Protein AF-A0A6J4MKT8-F1 (afdb_monomer_lite)

Foldseek 3Di:
DDPPPLLVLLLVLLVLLLLCLVLVVLLSNLLSNLLSVLSPVVVDVPDDPPDDHPVVSSVVSLVSSCVVQPDVSSVVNNPNSNPDDPVVSVVSSPPCVSPPSDPPCVPPDPPDPDPDDDDDDDDDDDDDDDDDDDDDDDD

Sequence (139 aa):
METRDLANLAYFLDSLAVVEATEGSYDRVPVLQGAAQGIREAIGTVGYGYYRPDEQLAGQAAEQARDHLGEDRFDDALDAGRALEQADAVALALDPAAGAARPDTRTRTPAQPTPAHCPHMSGCARPVPGSLLSPATRW

Radius of gyration: 28.59 Å; chains: 1; bounding box: 65×72×62 Å

pLDDT: mean 76.94, std 21.91, range [37.97, 98.69]

Structure (mmCIF, N/CA/C/O backbone):
data_AF-A0A6J4MKT8-F1
#
_entry.id   AF-A0A6J4MKT8-F1
#
loop_
_atom_site.group_PDB
_atom_site.id
_atom_site.type_symbol
_atom_site.label_atom_id
_atom_site.label_alt_id
_atom_site.label_comp_id
_atom_site.label_asym_id
_atom_site.label_entity_id
_atom_site.label_seq_id
_atom_site.pdbx_PDB_ins_code
_atom_site.Cartn_x
_atom_site.Cartn_y
_atom_site.Cartn_z
_atom_site.occupancy
_atom_site.B_iso_or_equiv
_atom_site.auth_seq_id
_atom_site.auth_comp_id
_atom_site.auth_asym_id
_atom_site.auth_atom_id
_atom_site.pdbx_PDB_model_num
ATOM 1 N N . MET A 1 1 ? 2.831 4.494 -28.751 1.00 40.75 1 MET A N 1
ATOM 2 C CA . MET A 1 1 ? 3.686 4.477 -27.548 1.00 40.75 1 MET A CA 1
ATOM 3 C C . MET A 1 1 ? 2.820 4.965 -26.413 1.00 40.75 1 MET A C 1
ATOM 5 O O . MET A 1 1 ? 2.342 6.086 -26.487 1.00 40.75 1 MET A O 1
ATOM 9 N N . GLU A 1 2 ? 2.519 4.094 -25.460 1.00 52.41 2 GLU A N 1
ATOM 10 C CA . GLU A 1 2 ? 1.767 4.449 -24.260 1.00 52.41 2 GLU A CA 1
ATOM 11 C C . GLU A 1 2 ? 2.773 4.897 -23.199 1.00 52.41 2 GLU A C 1
ATOM 13 O O . GLU A 1 2 ? 3.700 4.154 -22.868 1.00 52.41 2 GLU A O 1
ATOM 18 N N . THR A 1 3 ? 2.646 6.134 -22.724 1.00 55.03 3 THR A N 1
ATOM 19 C CA . THR A 1 3 ? 3.491 6.671 -21.656 1.00 55.03 3 THR A CA 1
ATOM 20 C C . THR A 1 3 ? 3.004 6.060 -20.349 1.00 55.03 3 THR A C 1
ATOM 22 O O . THR A 1 3 ? 2.066 6.556 -19.735 1.00 55.03 3 THR A O 1
ATOM 25 N N . ARG A 1 4 ? 3.587 4.923 -19.964 1.00 69.25 4 ARG A N 1
ATOM 26 C CA . ARG A 1 4 ? 3.346 4.250 -18.682 1.00 69.25 4 ARG A CA 1
ATOM 27 C C . ARG A 1 4 ? 3.909 5.115 -17.557 1.00 69.25 4 ARG A C 1
ATOM 29 O O . ARG A 1 4 ? 5.025 4.882 -17.102 1.00 69.25 4 ARG A O 1
ATOM 36 N N . ASP A 1 5 ? 3.176 6.153 -17.173 1.00 84.50 5 ASP A N 1
ATOM 37 C CA . ASP A 1 5 ? 3.581 7.093 -16.130 1.00 84.50 5 ASP A CA 1
ATOM 38 C C . ASP A 1 5 ? 3.482 6.437 -14.746 1.00 84.50 5 ASP A C 1
ATOM 40 O O . ASP A 1 5 ? 2.532 6.614 -13.984 1.00 84.50 5 ASP A O 1
ATOM 44 N N . LEU A 1 6 ? 4.476 5.598 -14.466 1.00 88.19 6 LEU A N 1
ATOM 45 C CA . LEU A 1 6 ? 4.602 4.818 -13.244 1.00 88.19 6 LEU A CA 1
ATOM 46 C C . LEU A 1 6 ? 4.734 5.711 -12.003 1.00 88.19 6 LEU A C 1
ATOM 48 O O . LEU A 1 6 ? 4.249 5.344 -10.936 1.00 88.19 6 LEU A O 1
ATOM 52 N N . ALA A 1 7 ? 5.326 6.900 -12.142 1.00 86.50 7 ALA A N 1
ATOM 53 C CA . ALA A 1 7 ? 5.426 7.856 -11.045 1.00 86.50 7 ALA A CA 1
ATOM 54 C C . ALA A 1 7 ? 4.041 8.382 -10.641 1.00 86.50 7 ALA A C 1
ATOM 56 O O . ALA A 1 7 ? 3.696 8.360 -9.459 1.00 86.50 7 ALA A O 1
ATOM 57 N N . ASN A 1 8 ? 3.215 8.778 -11.617 1.00 87.62 8 ASN A N 1
ATOM 58 C CA . ASN A 1 8 ? 1.839 9.188 -11.338 1.00 87.62 8 ASN A CA 1
ATOM 59 C C . ASN A 1 8 ? 0.980 8.029 -10.818 1.00 87.62 8 ASN A C 1
ATOM 61 O O . ASN A 1 8 ? 0.175 8.236 -9.913 1.00 87.62 8 ASN A O 1
ATOM 65 N N . LEU A 1 9 ? 1.174 6.806 -11.322 1.00 90.69 9 LEU A N 1
ATOM 66 C CA . LEU A 1 9 ? 0.477 5.635 -10.787 1.00 90.69 9 LEU A CA 1
ATOM 67 C C . LEU A 1 9 ? 0.790 5.423 -9.297 1.00 90.69 9 LEU A C 1
ATOM 69 O O . LEU A 1 9 ? -0.137 5.299 -8.503 1.00 90.69 9 LEU A O 1
ATOM 73 N N . ALA A 1 10 ? 2.065 5.447 -8.900 1.00 91.00 10 ALA A N 1
ATOM 74 C CA . ALA A 1 10 ? 2.450 5.309 -7.495 1.00 91.00 10 ALA A CA 1
ATOM 75 C C . ALA A 1 10 ? 1.851 6.422 -6.614 1.00 91.00 10 ALA A C 1
ATOM 77 O O . ALA A 1 10 ? 1.369 6.150 -5.517 1.00 91.00 10 ALA A O 1
ATOM 78 N N . TYR A 1 11 ? 1.823 7.664 -7.110 1.00 90.56 11 TYR A N 1
ATOM 79 C CA . TYR A 1 11 ? 1.181 8.780 -6.412 1.00 90.56 11 TYR A CA 1
ATOM 80 C C . TYR A 1 11 ? -0.329 8.565 -6.207 1.00 90.56 11 TYR A C 1
ATOM 82 O O . TYR A 1 11 ? -0.852 8.824 -5.118 1.00 90.56 11 TYR A O 1
ATOM 90 N N . PHE A 1 12 ? -1.040 8.075 -7.227 1.00 92.25 12 PHE A N 1
ATOM 91 C CA . PHE A 1 12 ? -2.472 7.791 -7.111 1.00 92.25 12 PHE A CA 1
ATOM 92 C C . PHE A 1 12 ? -2.767 6.634 -6.160 1.00 92.25 12 PHE A C 1
ATOM 94 O O . PHE A 1 12 ? -3.760 6.703 -5.443 1.00 92.25 12 PHE A O 1
ATOM 101 N N . LEU A 1 13 ? -1.911 5.613 -6.112 1.00 94.75 13 LEU A N 1
ATOM 102 C CA . LEU A 1 13 ? -2.065 4.494 -5.182 1.00 94.75 13 LEU A CA 1
ATOM 103 C C . LEU A 1 13 ? -1.924 4.942 -3.720 1.00 94.75 13 LEU A C 1
ATOM 105 O O . LEU A 1 13 ? -2.781 4.606 -2.907 1.00 94.75 13 LEU A O 1
ATOM 109 N N . ASP A 1 14 ? -0.927 5.772 -3.394 1.00 94.12 14 ASP A N 1
ATOM 110 C CA . ASP A 1 14 ? -0.804 6.343 -2.041 1.00 94.12 14 ASP A CA 1
ATOM 111 C C . ASP A 1 14 ? -1.985 7.261 -1.700 1.00 94.12 14 ASP A C 1
ATOM 113 O O . ASP A 1 14 ? -2.517 7.220 -0.591 1.00 94.12 14 ASP A O 1
ATOM 117 N N . SER A 1 15 ? -2.432 8.075 -2.660 1.00 94.56 15 SER A N 1
ATOM 118 C CA . SER A 1 15 ? -3.589 8.954 -2.460 1.00 94.56 15 SER A CA 1
ATOM 119 C C . SER A 1 15 ? -4.874 8.154 -2.233 1.00 94.56 15 SER A C 1
ATOM 121 O O . SER A 1 15 ? -5.692 8.529 -1.395 1.00 94.56 15 SER A O 1
ATOM 123 N N . LEU A 1 16 ? -5.047 7.035 -2.943 1.00 95.62 16 LEU A N 1
ATOM 124 C CA . LEU A 1 16 ? -6.169 6.125 -2.743 1.00 95.62 16 LEU A CA 1
ATOM 125 C C . LEU A 1 16 ? -6.092 5.450 -1.372 1.00 95.62 16 LEU A C 1
ATOM 127 O O . LEU A 1 16 ? -7.107 5.382 -0.695 1.00 95.62 16 LEU A O 1
ATOM 131 N N . ALA A 1 17 ? -4.908 5.041 -0.908 1.00 96.00 17 ALA A N 1
ATOM 132 C CA . ALA A 1 17 ? -4.743 4.468 0.429 1.00 96.00 17 ALA A CA 1
ATOM 133 C C . ALA A 1 17 ? -5.222 5.424 1.539 1.00 96.00 17 ALA A C 1
ATOM 135 O O . ALA A 1 17 ? -5.857 4.994 2.500 1.00 96.00 17 ALA A O 1
ATOM 136 N N . VAL A 1 18 ? -4.986 6.733 1.380 1.00 96.06 18 VAL A N 1
ATOM 137 C CA . VAL A 1 18 ? -5.529 7.755 2.291 1.00 96.06 18 VAL A CA 1
ATOM 138 C C . VAL A 1 18 ? -7.058 7.787 2.240 1.00 96.06 18 VAL A C 1
ATOM 140 O O . VAL A 1 18 ? -7.698 7.814 3.288 1.00 96.06 18 VAL A O 1
ATOM 143 N N . VAL A 1 19 ? -7.659 7.754 1.046 1.00 95.38 19 VAL A N 1
ATOM 144 C CA . VAL A 1 19 ? -9.125 7.715 0.896 1.00 95.38 19 VAL A CA 1
ATOM 145 C C . VAL A 1 19 ? -9.709 6.469 1.566 1.00 95.38 19 VAL A C 1
ATOM 147 O O . VAL A 1 19 ? -10.630 6.588 2.369 1.00 95.38 19 VAL A O 1
ATOM 150 N N . GLU A 1 20 ? -9.128 5.299 1.332 1.00 94.81 20 GLU A N 1
ATOM 151 C CA . GLU A 1 20 ? -9.578 4.024 1.905 1.00 94.81 20 GLU A CA 1
ATOM 152 C C . GLU A 1 20 ? -9.521 4.033 3.435 1.00 94.81 20 GLU A C 1
ATOM 154 O O . GLU A 1 20 ? -10.466 3.603 4.094 1.00 94.81 20 GLU A O 1
ATOM 159 N N . ALA A 1 21 ? -8.462 4.600 4.020 1.00 95.88 21 ALA A N 1
ATOM 160 C CA . ALA A 1 21 ? -8.369 4.775 5.466 1.00 95.88 21 ALA A CA 1
ATOM 161 C C . ALA A 1 21 ? -9.481 5.692 6.009 1.00 95.88 21 ALA A C 1
ATOM 163 O O . ALA A 1 21 ? -10.066 5.404 7.055 1.00 95.88 21 ALA A O 1
ATOM 164 N N . THR A 1 22 ? -9.836 6.762 5.281 1.00 94.62 22 THR A N 1
ATOM 165 C CA . THR A 1 22 ? -10.955 7.642 5.668 1.00 94.62 22 THR A CA 1
ATOM 166 C C . THR A 1 22 ? -12.330 6.991 5.512 1.00 94.62 22 THR A C 1
ATOM 168 O O . THR A 1 22 ? -13.260 7.364 6.228 1.00 94.62 22 THR A O 1
ATOM 171 N N . GLU A 1 23 ? -12.461 6.013 4.615 1.00 93.75 23 GLU A N 1
ATOM 172 C CA . GLU A 1 23 ? -13.687 5.235 4.407 1.00 93.75 23 GLU A CA 1
ATOM 173 C C . GLU A 1 23 ? -13.759 3.974 5.293 1.00 93.75 23 GLU A C 1
ATOM 175 O O . GLU A 1 23 ? -14.801 3.324 5.364 1.00 93.75 23 GLU A O 1
ATOM 180 N N . GLY A 1 24 ? -12.691 3.665 6.037 1.00 94.31 24 GLY A N 1
ATOM 181 C CA . GLY A 1 24 ? -12.612 2.520 6.948 1.00 94.31 24 GLY A CA 1
ATOM 182 C C . GLY A 1 24 ? -12.217 1.199 6.280 1.00 94.31 24 GLY A C 1
ATOM 183 O O . GLY A 1 24 ? -12.284 0.148 6.916 1.00 94.31 24 GLY A O 1
ATOM 184 N N . SER A 1 25 ? -11.783 1.233 5.021 1.00 95.12 25 SER A N 1
ATOM 185 C CA . SER A 1 25 ? -11.302 0.082 4.249 1.00 95.12 25 SER A CA 1
ATOM 186 C C . SER A 1 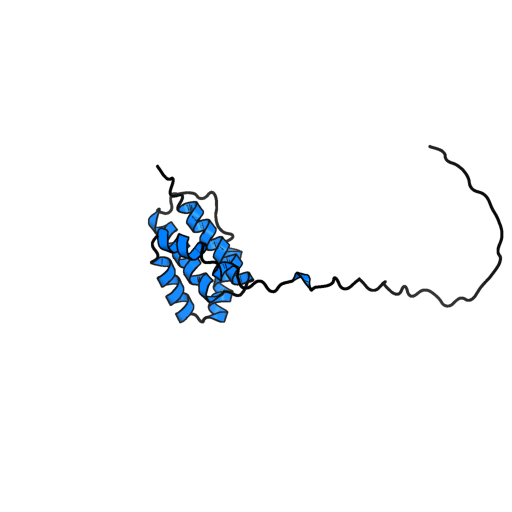25 ? -9.841 -0.254 4.586 1.00 95.12 25 SER A C 1
ATOM 188 O O . SER A 1 25 ? -8.963 -0.270 3.720 1.00 95.12 25 SER A O 1
ATOM 190 N N . TYR A 1 26 ? -9.553 -0.507 5.864 1.00 96.56 26 TYR A N 1
ATOM 191 C CA . TYR A 1 26 ? -8.181 -0.638 6.367 1.00 96.56 26 TYR A CA 1
ATOM 192 C C . TYR A 1 26 ? -7.384 -1.789 5.739 1.00 96.56 26 TYR A C 1
ATOM 194 O O . TYR A 1 26 ? -6.184 -1.631 5.534 1.00 96.56 26 TYR A O 1
ATOM 202 N N . ASP A 1 27 ? -8.034 -2.894 5.349 1.00 96.12 27 ASP A N 1
ATOM 203 C CA . ASP A 1 27 ? -7.395 -4.039 4.673 1.00 96.12 27 ASP A CA 1
ATOM 204 C C . ASP A 1 27 ? -6.688 -3.646 3.363 1.00 96.12 27 ASP A C 1
ATOM 206 O O . ASP A 1 27 ? -5.716 -4.275 2.946 1.00 96.12 27 ASP A O 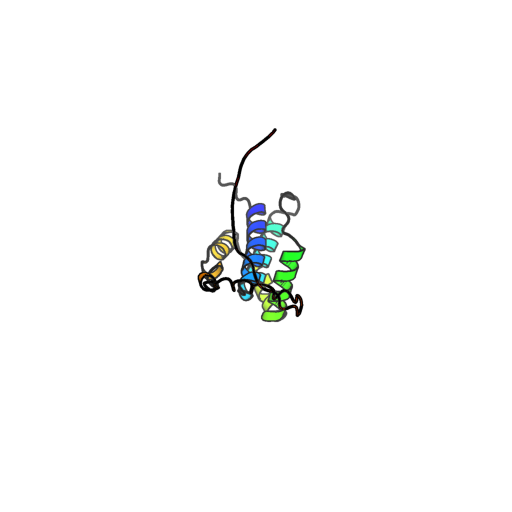1
ATOM 210 N N . ARG A 1 28 ? -7.175 -2.595 2.693 1.00 96.38 28 ARG A N 1
ATOM 211 C CA . ARG A 1 28 ? -6.662 -2.161 1.389 1.00 96.38 28 ARG A CA 1
ATOM 212 C C . ARG A 1 28 ? -5.452 -1.247 1.484 1.00 96.38 28 ARG A C 1
ATOM 214 O O . ARG A 1 28 ? -4.657 -1.191 0.546 1.00 96.38 28 ARG A O 1
ATOM 221 N N . VAL A 1 29 ? -5.323 -0.529 2.596 1.00 98.06 29 VAL A N 1
ATOM 222 C CA . VAL A 1 29 ? -4.279 0.475 2.820 1.00 98.06 29 VAL A CA 1
ATOM 223 C C . VAL A 1 29 ? -2.870 -0.104 2.619 1.00 98.06 29 VAL A C 1
ATOM 225 O O . VAL A 1 29 ? -2.161 0.420 1.755 1.00 98.06 29 VAL A O 1
ATOM 228 N N . PRO A 1 30 ? -2.455 -1.188 3.312 1.00 98.50 30 PRO A N 1
ATOM 229 C CA . PRO A 1 30 ? -1.113 -1.742 3.133 1.00 98.50 30 PRO A CA 1
ATOM 230 C C . PRO A 1 30 ? -0.878 -2.262 1.711 1.00 98.50 30 PRO A C 1
ATOM 232 O O . PRO A 1 30 ? 0.184 -2.023 1.147 1.00 98.50 30 PRO A O 1
ATOM 235 N N . VAL A 1 31 ? -1.875 -2.880 1.067 1.00 98.56 31 VAL A N 1
ATOM 236 C CA . VAL A 1 31 ? -1.720 -3.391 -0.308 1.00 98.56 31 VAL A CA 1
ATOM 237 C C . VAL A 1 31 ? -1.444 -2.251 -1.298 1.00 98.56 31 VAL A C 1
ATOM 239 O O . VAL A 1 31 ? -0.554 -2.350 -2.144 1.00 98.56 31 VAL A O 1
ATOM 242 N N . LEU A 1 32 ? -2.171 -1.136 -1.181 1.00 98.06 32 LEU A N 1
ATOM 243 C CA . LEU A 1 32 ? -1.993 0.039 -2.039 1.00 98.06 32 LEU A CA 1
ATOM 244 C C . LEU A 1 32 ? -0.636 0.720 -1.815 1.00 98.06 32 LEU A C 1
ATOM 246 O O . LEU A 1 32 ? 0.053 1.050 -2.783 1.00 98.06 32 LEU A O 1
ATOM 250 N N . GLN A 1 33 ? -0.235 0.894 -0.554 1.00 97.25 33 GLN A N 1
ATOM 251 C CA . GLN A 1 33 ? 1.058 1.490 -0.200 1.00 97.25 33 GLN A CA 1
ATOM 252 C C . GLN A 1 33 ? 2.230 0.607 -0.638 1.00 97.25 33 GLN A C 1
ATOM 254 O O . GLN A 1 33 ? 3.228 1.110 -1.161 1.00 97.25 33 GLN A O 1
ATOM 259 N N . GLY A 1 34 ? 2.085 -0.712 -0.501 1.00 97.69 34 GLY A N 1
ATOM 260 C CA . GLY A 1 34 ? 3.046 -1.695 -0.984 1.00 97.69 34 GLY A CA 1
ATOM 261 C C . GLY A 1 34 ? 3.217 -1.597 -2.496 1.00 97.69 34 GLY A C 1
ATOM 262 O O . GLY A 1 34 ? 4.337 -1.453 -2.983 1.00 97.69 34 GLY A O 1
ATOM 263 N N . ALA A 1 35 ? 2.114 -1.568 -3.247 1.00 97.50 35 ALA A N 1
ATOM 264 C CA . ALA A 1 35 ? 2.153 -1.431 -4.703 1.00 97.50 35 ALA A CA 1
ATOM 265 C C . ALA A 1 35 ? 2.830 -0.123 -5.145 1.00 97.50 35 ALA A C 1
ATOM 267 O O . ALA A 1 35 ? 3.678 -0.119 -6.041 1.00 97.50 35 ALA A O 1
ATOM 268 N N . ALA A 1 36 ? 2.517 0.990 -4.476 1.00 94.06 36 ALA A N 1
ATOM 269 C CA . ALA A 1 36 ? 3.169 2.273 -4.719 1.00 94.06 36 ALA A CA 1
ATOM 270 C C . ALA A 1 36 ? 4.684 2.205 -4.448 1.00 94.06 36 ALA A C 1
ATOM 272 O O . ALA A 1 36 ? 5.485 2.729 -5.231 1.00 94.06 36 ALA A O 1
ATOM 273 N N . GLN A 1 37 ? 5.091 1.530 -3.369 1.00 94.00 37 GLN A N 1
ATOM 274 C CA . GLN A 1 37 ? 6.494 1.285 -3.043 1.00 94.00 37 GLN A CA 1
ATOM 275 C C . GLN A 1 37 ? 7.193 0.436 -4.114 1.00 94.00 37 GLN A C 1
ATOM 277 O O . GLN A 1 37 ? 8.245 0.851 -4.601 1.00 94.00 37 GLN A O 1
ATOM 282 N N . GLY A 1 38 ? 6.616 -0.697 -4.522 1.00 94.00 38 GLY A N 1
ATOM 283 C CA . GLY A 1 38 ? 7.196 -1.578 -5.543 1.00 94.00 38 GLY A CA 1
ATOM 284 C C . GLY A 1 38 ? 7.420 -0.857 -6.875 1.00 94.00 38 GLY A C 1
ATOM 285 O O . GLY A 1 38 ? 8.491 -0.951 -7.477 1.00 94.00 38 GLY A O 1
ATOM 286 N N . ILE A 1 39 ? 6.461 -0.023 -7.292 1.00 91.75 39 ILE A N 1
ATOM 287 C CA . ILE A 1 39 ? 6.599 0.801 -8.499 1.00 91.75 39 ILE A CA 1
ATOM 288 C C . ILE A 1 39 ? 7.742 1.817 -8.361 1.00 91.75 39 ILE A C 1
ATOM 290 O O . ILE A 1 39 ? 8.546 1.958 -9.285 1.00 91.75 39 ILE A O 1
ATOM 294 N N . ARG A 1 40 ? 7.846 2.517 -7.221 1.00 88.69 40 ARG A N 1
ATOM 295 C CA . ARG A 1 40 ? 8.941 3.473 -6.959 1.00 88.69 40 ARG A CA 1
ATOM 296 C C . ARG A 1 40 ? 10.315 2.808 -6.979 1.00 88.69 40 ARG A C 1
ATOM 298 O O . ARG A 1 40 ? 11.274 3.394 -7.481 1.00 88.69 40 ARG A O 1
ATOM 305 N N . GLU A 1 41 ? 10.412 1.597 -6.444 1.00 89.50 41 GLU A N 1
ATOM 306 C CA . GLU A 1 41 ? 11.638 0.800 -6.473 1.00 89.50 41 GLU A CA 1
ATOM 307 C C . GLU A 1 41 ? 12.010 0.407 -7.910 1.00 89.50 41 GLU A C 1
ATOM 309 O O . GLU A 1 41 ? 13.171 0.545 -8.298 1.00 89.50 41 GLU A O 1
ATOM 314 N N . ALA A 1 42 ? 11.027 0.012 -8.725 1.00 88.31 42 ALA A N 1
ATOM 315 C CA . ALA A 1 42 ? 11.235 -0.404 -10.112 1.00 88.31 42 ALA A CA 1
ATOM 316 C C . ALA A 1 42 ? 11.681 0.736 -11.046 1.00 88.31 42 ALA A C 1
ATOM 318 O O . ALA A 1 42 ? 12.498 0.513 -11.941 1.00 88.31 42 ALA A O 1
ATOM 319 N N . ILE A 1 43 ? 11.175 1.961 -10.859 1.00 83.75 43 ILE A N 1
ATOM 320 C CA . ILE A 1 43 ? 11.555 3.111 -11.705 1.00 83.75 43 ILE A CA 1
ATOM 321 C C . ILE A 1 43 ? 12.942 3.678 -11.376 1.00 83.75 43 ILE A C 1
ATOM 323 O O . ILE A 1 43 ? 13.503 4.419 -12.185 1.00 83.75 43 ILE A O 1
ATOM 327 N N . GLY A 1 44 ? 13.501 3.332 -10.210 1.00 72.00 44 GLY A N 1
ATOM 328 C CA . GLY A 1 44 ? 14.690 3.976 -9.664 1.00 72.00 44 GLY A CA 1
ATOM 329 C C . GLY A 1 44 ? 14.393 5.421 -9.246 1.00 72.00 44 GLY A C 1
ATOM 330 O O . GLY A 1 44 ? 13.722 6.181 -9.939 1.00 72.00 44 GLY A O 1
ATOM 331 N N . THR A 1 45 ? 14.920 5.836 -8.100 1.00 56.03 45 THR A N 1
ATOM 332 C CA . THR A 1 45 ? 14.652 7.104 -7.386 1.00 56.03 45 THR A CA 1
ATOM 333 C C . THR A 1 45 ? 14.951 8.417 -8.141 1.00 56.03 45 THR A C 1
ATOM 335 O O . THR A 1 45 ? 14.947 9.486 -7.536 1.00 56.03 45 THR A O 1
ATOM 338 N N . VAL A 1 46 ? 15.200 8.387 -9.454 1.00 54.59 46 VAL A N 1
ATOM 339 C CA . VAL A 1 46 ? 15.558 9.558 -10.276 1.00 54.59 46 VAL A CA 1
ATOM 340 C C . VAL A 1 46 ? 14.347 10.175 -11.001 1.00 54.59 46 VAL A C 1
ATOM 342 O O . VAL A 1 46 ? 14.425 11.295 -11.502 1.00 54.59 46 VAL A O 1
ATOM 345 N N . GLY A 1 47 ? 13.197 9.502 -11.042 1.00 53.38 47 GLY A N 1
ATOM 346 C CA . GLY A 1 47 ? 12.025 9.982 -11.775 1.00 53.38 47 GLY A CA 1
ATOM 347 C C . GLY A 1 47 ? 11.003 10.706 -10.902 1.00 53.38 47 GLY A C 1
ATOM 348 O O . GLY A 1 47 ? 10.315 10.070 -10.118 1.00 53.38 47 GLY A O 1
ATOM 349 N N . TYR A 1 48 ? 10.813 12.007 -11.143 1.00 56.22 48 TYR A N 1
ATOM 350 C CA . TYR A 1 48 ? 9.588 12.747 -10.800 1.00 56.22 48 TYR A CA 1
ATOM 351 C C . TYR A 1 48 ? 9.360 13.112 -9.316 1.00 56.22 48 TYR A C 1
ATOM 353 O O . TYR A 1 48 ? 8.339 12.802 -8.714 1.00 56.22 48 TYR A O 1
ATOM 361 N N . GLY A 1 49 ? 10.236 13.949 -8.751 1.00 57.12 49 GLY A N 1
ATOM 362 C CA . GLY A 1 49 ? 9.974 14.661 -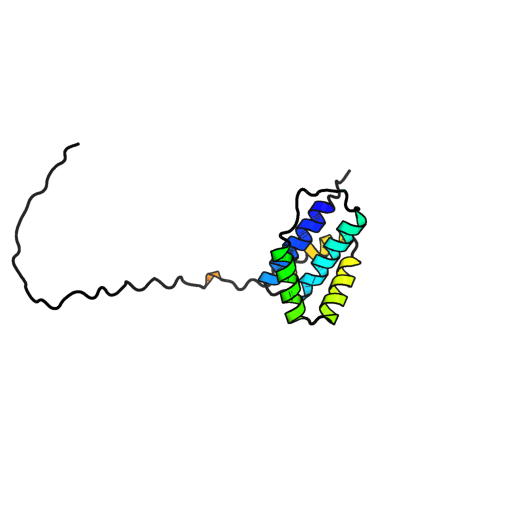7.483 1.00 57.12 49 GLY A CA 1
ATOM 363 C C . GLY A 1 49 ? 8.860 15.726 -7.544 1.00 57.12 49 GLY A C 1
ATOM 364 O O . GLY A 1 49 ? 8.784 16.571 -6.657 1.00 57.12 49 GLY A O 1
ATOM 365 N N . TYR A 1 50 ? 8.040 15.736 -8.601 1.00 63.34 50 TYR A N 1
ATOM 366 C CA . TYR A 1 50 ? 7.008 16.750 -8.834 1.00 63.34 50 TYR A CA 1
ATOM 367 C C . TYR A 1 50 ? 5.735 16.498 -8.008 1.00 63.34 50 TYR A C 1
ATOM 369 O O . TYR A 1 50 ? 5.103 17.455 -7.572 1.00 63.34 50 TYR A O 1
ATOM 377 N N . TYR A 1 51 ? 5.412 15.233 -7.714 1.00 63.41 51 TYR A N 1
ATOM 378 C CA . TYR A 1 51 ? 4.291 14.853 -6.850 1.00 63.41 51 TYR A CA 1
ATOM 379 C C . TYR A 1 51 ? 4.773 13.907 -5.750 1.00 63.41 51 TYR A C 1
ATOM 381 O O . TYR A 1 51 ? 4.921 12.707 -5.965 1.00 63.41 51 TYR A O 1
ATOM 389 N N . ARG A 1 52 ? 5.031 14.454 -4.558 1.00 66.88 52 ARG A N 1
ATOM 390 C CA . ARG A 1 52 ? 5.161 13.639 -3.344 1.00 66.88 52 ARG A CA 1
ATOM 391 C C . ARG A 1 52 ? 3.775 13.513 -2.710 1.00 66.88 52 ARG A C 1
ATOM 393 O O . ARG A 1 52 ? 3.092 14.536 -2.605 1.00 66.88 52 ARG A O 1
ATOM 400 N N . PRO A 1 53 ? 3.348 12.307 -2.304 1.00 69.94 53 PRO A N 1
ATOM 401 C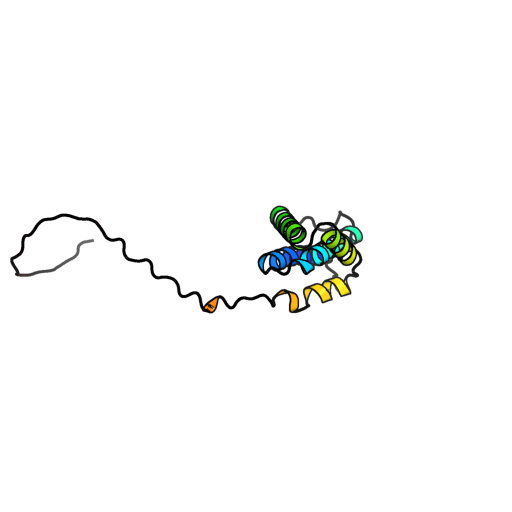 CA . PRO A 1 53 ? 2.201 12.168 -1.418 1.00 69.94 53 PRO A CA 1
ATOM 402 C C . PRO A 1 53 ? 2.409 13.034 -0.173 1.00 69.94 53 PRO A C 1
ATOM 404 O O . PRO A 1 53 ? 3.548 13.282 0.231 1.00 69.94 53 PRO A O 1
ATOM 407 N N . ASP A 1 54 ? 1.317 13.484 0.439 1.00 84.81 54 ASP A N 1
ATOM 408 C CA . ASP A 1 54 ? 1.395 14.045 1.783 1.00 84.81 54 ASP A CA 1
ATOM 409 C C . ASP A 1 54 ? 1.837 12.921 2.732 1.00 84.81 54 ASP A C 1
ATOM 411 O O . ASP A 1 54 ? 1.057 12.034 3.081 1.00 84.81 54 ASP A O 1
ATOM 415 N N . GLU A 1 55 ? 3.123 12.923 3.087 1.00 85.88 55 GLU A N 1
ATOM 416 C CA . GLU A 1 55 ? 3.750 11.865 3.887 1.00 85.88 55 GLU A CA 1
ATOM 417 C C . GLU A 1 55 ? 3.104 11.737 5.266 1.00 85.88 55 GLU A C 1
ATOM 419 O O . GLU A 1 55 ? 3.068 10.644 5.827 1.00 85.88 55 GLU A O 1
ATOM 424 N N . GLN A 1 56 ? 2.546 12.832 5.790 1.00 92.06 56 GLN A N 1
ATOM 425 C CA . GLN A 1 56 ? 1.840 12.811 7.059 1.00 92.06 56 GLN A CA 1
ATOM 426 C C . GLN A 1 56 ? 0.505 12.076 6.919 1.00 92.06 56 GLN A C 1
ATOM 428 O O . GLN A 1 56 ? 0.203 11.213 7.739 1.00 92.06 56 GLN A O 1
ATOM 433 N N . LEU A 1 57 ? -0.278 12.371 5.875 1.00 94.12 57 LEU A N 1
ATOM 434 C CA . LEU A 1 57 ? -1.543 11.669 5.627 1.00 94.12 57 LEU A CA 1
ATOM 435 C C . LEU A 1 57 ? -1.319 10.189 5.299 1.00 94.12 57 LEU A C 1
ATOM 437 O O . LEU A 1 57 ? -2.045 9.333 5.801 1.00 94.12 57 LEU A O 1
ATOM 441 N N . ALA A 1 58 ? -0.294 9.875 4.504 1.00 92.44 58 ALA A N 1
ATOM 442 C CA . ALA A 1 58 ? 0.065 8.494 4.191 1.00 92.44 58 ALA A CA 1
ATOM 443 C C . ALA A 1 58 ? 0.517 7.721 5.445 1.00 92.44 58 ALA A C 1
ATOM 445 O O . ALA A 1 58 ? 0.112 6.573 5.639 1.00 92.44 58 ALA A O 1
ATOM 446 N N . GLY A 1 59 ? 1.307 8.355 6.319 1.00 96.38 59 GLY A N 1
ATOM 447 C CA . GLY A 1 59 ? 1.709 7.782 7.604 1.00 96.38 59 GLY A CA 1
ATOM 448 C C . GLY A 1 59 ? 0.516 7.521 8.524 1.00 96.38 59 GLY A C 1
ATOM 449 O O . GLY A 1 59 ? 0.380 6.420 9.047 1.00 96.38 59 GLY A O 1
ATOM 450 N N . GLN A 1 60 ? -0.402 8.483 8.641 1.00 97.94 60 GLN A N 1
ATOM 451 C CA . GLN A 1 60 ? -1.621 8.335 9.443 1.00 97.94 60 GLN A CA 1
ATOM 452 C C . GLN A 1 60 ? -2.528 7.210 8.934 1.00 97.94 60 GLN A C 1
ATOM 454 O O . GLN A 1 60 ? -3.065 6.449 9.736 1.00 97.94 60 GLN A O 1
ATOM 459 N N . ALA A 1 61 ? -2.688 7.075 7.615 1.00 97.75 61 ALA A N 1
ATOM 460 C CA . ALA A 1 61 ? -3.435 5.966 7.026 1.00 97.75 61 ALA A CA 1
ATOM 461 C C . ALA A 1 61 ? -2.804 4.611 7.393 1.00 97.75 61 ALA A C 1
ATOM 463 O O . ALA A 1 61 ? -3.513 3.682 7.781 1.00 97.75 61 ALA A O 1
ATOM 464 N N . ALA A 1 62 ? -1.472 4.516 7.331 1.00 98.12 62 ALA A N 1
ATOM 465 C CA . ALA A 1 62 ? -0.742 3.307 7.699 1.00 98.12 62 ALA A CA 1
ATOM 466 C C . ALA A 1 62 ? -0.871 2.979 9.197 1.00 98.12 62 ALA A C 1
ATOM 468 O O . ALA A 1 62 ? -1.049 1.820 9.556 1.00 98.12 62 ALA A O 1
ATOM 469 N N . GLU A 1 63 ? -0.802 3.981 10.076 1.00 98.50 63 GLU A N 1
ATOM 470 C CA . GLU A 1 63 ? -1.018 3.814 11.521 1.00 98.50 63 GLU A CA 1
ATOM 471 C C . GLU A 1 63 ? -2.434 3.307 11.821 1.00 98.50 63 GLU A C 1
ATOM 473 O O . GLU A 1 63 ? -2.593 2.308 12.516 1.00 98.50 63 GLU A O 1
ATOM 478 N N . GLN A 1 64 ? -3.462 3.915 11.223 1.00 98.38 64 GLN A N 1
ATOM 479 C CA . GLN A 1 64 ? -4.851 3.469 11.388 1.00 98.38 64 GLN A CA 1
ATOM 480 C C . GLN A 1 64 ? -5.060 2.029 10.907 1.00 98.38 64 GLN A C 1
ATOM 482 O O . GLN A 1 64 ? -5.768 1.251 11.547 1.00 98.38 64 GLN A O 1
ATOM 487 N N . ALA A 1 65 ? -4.438 1.665 9.784 1.00 98.44 65 ALA A N 1
ATOM 488 C CA . ALA A 1 65 ? -4.504 0.306 9.274 1.00 98.44 65 ALA A CA 1
ATOM 489 C C . ALA A 1 65 ? -3.785 -0.688 10.197 1.00 98.44 65 ALA A C 1
ATOM 491 O O . ALA A 1 65 ? -4.345 -1.744 10.481 1.00 98.44 65 ALA A O 1
ATOM 492 N N . ARG A 1 66 ? -2.605 -0.348 10.734 1.00 98.50 66 ARG A N 1
ATOM 493 C CA . ARG A 1 66 ? -1.920 -1.176 11.744 1.00 98.50 66 ARG A CA 1
ATOM 494 C C . ARG A 1 66 ? -2.764 -1.368 12.999 1.00 98.50 66 ARG A C 1
ATOM 496 O O . ARG A 1 66 ? -2.895 -2.497 13.463 1.00 98.50 66 ARG A O 1
ATOM 503 N N . ASP A 1 67 ? -3.388 -0.307 13.502 1.00 98.44 67 ASP A N 1
ATOM 504 C CA . ASP A 1 67 ? -4.263 -0.377 14.676 1.00 98.44 67 ASP A CA 1
ATOM 505 C C . ASP A 1 67 ? -5.465 -1.312 14.451 1.00 98.44 67 ASP A C 1
ATOM 507 O O . ASP A 1 67 ? -5.911 -1.993 15.377 1.00 98.44 67 ASP A O 1
ATOM 511 N N . HIS A 1 68 ? -5.993 -1.366 13.223 1.00 98.12 68 HIS A N 1
ATOM 512 C CA . HIS A 1 68 ? -7.137 -2.211 12.878 1.00 98.12 68 HIS A CA 1
ATOM 513 C C . HIS A 1 68 ? -6.756 -3.670 12.583 1.00 98.12 68 HIS A C 1
ATOM 515 O O . HIS A 1 68 ? -7.453 -4.597 13.002 1.00 98.12 68 HIS A O 1
ATOM 521 N N . LEU A 1 69 ? -5.669 -3.881 11.840 1.00 97.75 69 LEU A N 1
ATOM 522 C CA . LEU A 1 69 ? -5.268 -5.189 11.317 1.00 97.75 69 LEU A CA 1
ATOM 523 C C . LEU A 1 69 ? -4.337 -5.951 12.265 1.00 97.75 69 LEU A C 1
ATOM 525 O O . LEU A 1 69 ? -4.343 -7.186 12.270 1.00 97.75 69 LEU A O 1
ATOM 529 N N . GLY A 1 70 ? -3.558 -5.220 13.063 1.00 98.38 70 GLY A N 1
ATOM 530 C CA . GLY A 1 70 ? -2.357 -5.713 13.726 1.00 98.38 70 GLY A CA 1
ATOM 531 C C . GLY A 1 70 ? -1.137 -5.706 12.798 1.00 98.38 70 GLY A C 1
ATOM 532 O O . GLY A 1 70 ? -1.273 -5.737 11.575 1.00 98.38 70 GLY A O 1
ATOM 533 N N . GLU A 1 71 ? 0.057 -5.690 13.399 1.00 98.06 71 GLU A N 1
ATOM 534 C CA . GLU A 1 71 ? 1.335 -5.545 12.682 1.00 98.06 71 GLU A CA 1
ATOM 535 C C . GLU A 1 71 ? 1.555 -6.654 11.643 1.00 98.06 71 GLU A C 1
ATOM 537 O O . GLU A 1 71 ? 1.723 -6.352 10.469 1.00 98.06 71 GLU A O 1
ATOM 542 N N . ASP A 1 72 ? 1.446 -7.930 12.035 1.00 98.25 72 ASP A N 1
ATOM 543 C CA . ASP A 1 72 ? 1.736 -9.063 11.139 1.00 98.25 72 ASP A CA 1
ATOM 544 C C . ASP A 1 72 ? 0.872 -9.041 9.867 1.00 98.25 72 ASP A C 1
ATOM 546 O O . ASP A 1 72 ? 1.360 -9.245 8.759 1.00 98.25 72 ASP A O 1
ATOM 550 N N . ARG A 1 73 ? -0.430 -8.754 10.010 1.00 98.12 73 ARG A N 1
ATOM 551 C CA . ARG A 1 73 ? -1.345 -8.684 8.860 1.00 98.12 73 ARG A CA 1
ATOM 552 C C . ARG A 1 73 ? -1.084 -7.465 7.993 1.00 98.12 73 ARG A C 1
ATOM 554 O O . ARG A 1 73 ? -1.277 -7.538 6.781 1.00 98.12 73 ARG A O 1
ATOM 561 N N . PHE A 1 74 ? -0.710 -6.349 8.612 1.00 98.62 74 PHE A N 1
ATOM 562 C CA . PHE A 1 74 ? -0.325 -5.154 7.883 1.00 98.62 74 PHE A CA 1
ATOM 563 C C . PHE A 1 74 ? 0.918 -5.433 7.032 1.00 98.62 74 PHE A C 1
ATOM 565 O O . PHE A 1 74 ? 0.895 -5.156 5.835 1.00 98.62 74 PHE A O 1
ATOM 572 N N . ASP A 1 75 ? 1.953 -6.028 7.625 1.00 98.69 75 ASP A N 1
ATOM 573 C CA . ASP A 1 75 ? 3.211 -6.346 6.949 1.00 98.69 75 ASP A CA 1
ATOM 574 C C . ASP A 1 75 ? 3.008 -7.364 5.816 1.00 98.69 75 ASP A C 1
ATOM 576 O O . ASP A 1 75 ? 3.443 -7.116 4.691 1.00 98.69 75 ASP A O 1
ATOM 580 N N . ASP A 1 76 ? 2.254 -8.446 6.053 1.00 98.62 76 ASP A N 1
ATOM 581 C CA . ASP A 1 76 ? 1.918 -9.435 5.017 1.00 98.62 76 ASP A CA 1
ATOM 582 C C . ASP A 1 76 ? 1.201 -8.788 3.817 1.00 98.62 76 ASP A C 1
ATOM 584 O O . ASP A 1 76 ? 1.496 -9.075 2.652 1.00 98.62 76 ASP A O 1
ATOM 588 N N . ALA A 1 77 ? 0.240 -7.901 4.089 1.00 98.44 77 ALA A N 1
ATOM 589 C CA . ALA A 1 77 ? -0.516 -7.210 3.051 1.00 98.44 77 ALA A CA 1
ATOM 590 C C . ALA A 1 77 ? 0.332 -6.161 2.314 1.00 98.44 77 ALA A C 1
ATOM 592 O O . ALA A 1 77 ? 0.163 -5.968 1.105 1.00 98.44 77 ALA A O 1
ATOM 593 N N . LEU A 1 78 ? 1.259 -5.506 3.017 1.00 98.69 78 LEU A N 1
ATOM 594 C CA . LEU A 1 78 ? 2.202 -4.553 2.441 1.00 98.69 78 LEU A CA 1
ATOM 595 C C . LEU A 1 78 ? 3.146 -5.265 1.468 1.00 98.69 78 LEU A C 1
ATOM 597 O O . LEU A 1 78 ? 3.316 -4.817 0.332 1.00 98.69 78 LEU A O 1
ATOM 601 N N . ASP A 1 79 ? 3.698 -6.405 1.878 1.00 98.62 79 ASP A N 1
ATOM 602 C CA . ASP A 1 79 ? 4.559 -7.233 1.037 1.00 98.62 79 ASP A CA 1
ATOM 603 C C . ASP A 1 79 ? 3.802 -7.797 -0.171 1.00 98.62 79 ASP A C 1
ATOM 605 O O . ASP A 1 79 ? 4.313 -7.759 -1.296 1.00 98.62 79 ASP A O 1
ATOM 609 N N . ALA A 1 80 ? 2.556 -8.243 0.019 1.00 98.38 80 ALA A N 1
ATOM 610 C CA . ALA A 1 80 ? 1.698 -8.679 -1.082 1.00 98.38 80 ALA A CA 1
ATOM 611 C C . ALA A 1 80 ? 1.459 -7.552 -2.101 1.00 98.38 80 ALA A C 1
ATOM 613 O O . ALA A 1 80 ? 1.563 -7.778 -3.306 1.00 98.38 80 ALA A O 1
ATOM 614 N N . GLY A 1 81 ? 1.193 -6.333 -1.624 1.00 98.25 81 GLY A N 1
ATOM 615 C CA . GLY A 1 81 ? 1.064 -5.146 -2.465 1.00 98.25 81 GLY A CA 1
ATOM 616 C C . GLY A 1 81 ? 2.345 -4.830 -3.232 1.00 98.25 81 GLY A C 1
ATOM 617 O O . GLY A 1 81 ? 2.312 -4.581 -4.435 1.00 98.25 81 GLY A O 1
ATOM 618 N N . ARG A 1 82 ? 3.493 -4.881 -2.552 1.00 98.06 82 ARG A N 1
ATOM 619 C CA . ARG A 1 82 ? 4.812 -4.601 -3.136 1.00 98.06 82 ARG A CA 1
ATOM 620 C C . ARG A 1 82 ? 5.205 -5.577 -4.240 1.00 98.06 82 ARG A C 1
ATOM 622 O O . ARG A 1 82 ? 5.955 -5.198 -5.137 1.00 98.06 82 ARG A O 1
ATOM 629 N N . ALA A 1 83 ? 4.683 -6.798 -4.194 1.00 97.75 83 ALA A N 1
ATOM 630 C CA . ALA A 1 83 ? 4.891 -7.818 -5.214 1.00 97.75 83 ALA A CA 1
ATOM 631 C C . ALA A 1 83 ? 3.969 -7.683 -6.445 1.00 97.75 83 ALA A C 1
ATOM 633 O O . ALA A 1 83 ? 4.111 -8.473 -7.379 1.00 97.75 83 ALA A O 1
ATOM 634 N N . LEU A 1 84 ? 3.025 -6.732 -6.467 1.00 97.31 84 LEU A N 1
ATOM 635 C CA . LEU A 1 84 ? 2.103 -6.569 -7.592 1.00 97.31 84 LEU A CA 1
ATOM 636 C C . LEU A 1 84 ? 2.803 -6.044 -8.848 1.00 97.31 84 LEU A C 1
ATOM 638 O O . LEU A 1 84 ? 3.570 -5.079 -8.817 1.00 97.31 84 LEU A O 1
ATOM 642 N N . GLU A 1 85 ? 2.435 -6.625 -9.987 1.00 94.06 85 GLU A N 1
ATOM 643 C CA . GLU A 1 85 ? 2.771 -6.077 -11.294 1.00 94.06 85 GLU A CA 1
ATOM 644 C C . GLU A 1 85 ? 1.925 -4.828 -11.587 1.00 94.06 85 GLU A C 1
ATOM 646 O O . GLU A 1 85 ? 0.831 -4.637 -11.049 1.00 94.06 85 GLU A O 1
ATOM 651 N N . GLN A 1 86 ? 2.393 -3.978 -12.508 1.00 91.75 86 GLN A N 1
ATOM 652 C CA . GLN A 1 86 ? 1.707 -2.724 -12.853 1.00 91.75 86 GLN A CA 1
ATOM 653 C C . GLN A 1 86 ? 0.219 -2.931 -13.196 1.00 91.75 86 GLN A C 1
ATOM 655 O O . GLN A 1 86 ? -0.628 -2.137 -12.791 1.00 91.75 86 GLN A O 1
ATOM 660 N N . ALA A 1 87 ? -0.098 -3.974 -13.968 1.00 93.06 87 ALA A N 1
ATOM 661 C CA . ALA A 1 87 ? -1.469 -4.258 -14.385 1.00 93.06 87 ALA A CA 1
ATOM 662 C C . ALA A 1 87 ? -2.369 -4.618 -13.193 1.00 93.06 87 ALA A C 1
ATOM 664 O O . ALA A 1 87 ? -3.512 -4.166 -13.139 1.00 93.06 87 ALA A O 1
ATOM 665 N N . ASP A 1 88 ? -1.838 -5.363 -12.225 1.00 96.19 88 ASP A N 1
ATOM 666 C CA . ASP A 1 88 ? -2.571 -5.774 -11.030 1.00 96.19 88 ASP A CA 1
ATOM 667 C C . ASP A 1 88 ? -2.770 -4.598 -10.069 1.00 96.19 88 ASP A C 1
ATOM 669 O O . ASP A 1 88 ? -3.854 -4.431 -9.517 1.00 96.19 88 ASP A O 1
ATOM 673 N N . ALA A 1 89 ? -1.780 -3.709 -9.946 1.00 94.94 89 ALA A N 1
ATOM 674 C CA . ALA A 1 89 ? -1.919 -2.467 -9.186 1.00 94.94 89 ALA A CA 1
ATOM 675 C C . ALA A 1 89 ? -3.003 -1.540 -9.777 1.00 94.94 89 ALA A C 1
ATOM 677 O O . ALA A 1 89 ? -3.773 -0.917 -9.043 1.00 94.94 89 ALA A O 1
ATOM 678 N N . VAL A 1 90 ? -3.110 -1.471 -11.111 1.00 94.44 90 VAL A N 1
ATOM 679 C CA . VAL A 1 90 ? -4.188 -0.732 -11.792 1.00 94.44 90 VAL A CA 1
ATOM 680 C C . VAL A 1 90 ? -5.542 -1.405 -11.563 1.00 94.44 90 VAL A C 1
ATOM 682 O O . VAL A 1 90 ? -6.517 -0.716 -11.271 1.00 94.44 90 VAL A O 1
ATOM 685 N N . ALA A 1 91 ? -5.616 -2.733 -11.665 1.00 94.75 91 ALA A N 1
ATOM 686 C CA . ALA A 1 91 ? -6.848 -3.473 -11.402 1.00 94.75 91 ALA A CA 1
ATOM 687 C C . ALA A 1 91 ? -7.332 -3.270 -9.958 1.00 94.75 91 ALA A C 1
ATOM 689 O O . ALA A 1 91 ? -8.512 -2.995 -9.750 1.00 94.75 91 ALA A O 1
ATOM 690 N N . LEU A 1 92 ? -6.414 -3.309 -8.987 1.00 93.88 92 LEU A N 1
ATOM 691 C CA . LEU A 1 92 ? -6.684 -3.000 -7.585 1.00 93.88 92 LEU A CA 1
ATOM 692 C C . LEU A 1 92 ? -7.299 -1.603 -7.435 1.00 93.88 92 LEU A C 1
ATOM 694 O O . LEU A 1 92 ? -8.334 -1.453 -6.791 1.00 93.88 92 LEU A O 1
ATOM 698 N N . ALA A 1 93 ? -6.709 -0.579 -8.056 1.00 92.88 93 ALA A N 1
ATOM 699 C CA . ALA A 1 93 ? -7.210 0.794 -7.970 1.00 92.88 93 ALA A CA 1
ATOM 700 C C . ALA A 1 93 ? -8.601 0.986 -8.605 1.00 92.88 93 ALA A C 1
ATOM 702 O O . ALA A 1 93 ? -9.352 1.868 -8.195 1.00 92.88 93 ALA A O 1
ATOM 703 N N . LEU A 1 94 ? -8.943 0.176 -9.610 1.00 93.81 94 LEU A N 1
ATOM 704 C CA . LEU A 1 94 ? -10.234 0.229 -10.299 1.00 93.81 94 LEU A CA 1
ATOM 705 C C . LEU A 1 94 ? -11.319 -0.624 -9.631 1.00 93.81 94 LEU A C 1
ATOM 707 O O . LEU A 1 94 ? -12.483 -0.517 -10.025 1.00 93.81 94 LEU A O 1
ATOM 711 N N . ASP A 1 95 ? -10.967 -1.463 -8.655 1.00 89.94 95 ASP A N 1
ATOM 712 C CA . ASP A 1 95 ? -11.936 -2.296 -7.951 1.00 89.94 95 ASP A CA 1
ATOM 713 C C . ASP A 1 95 ? -12.946 -1.405 -7.199 1.00 89.94 95 ASP A C 1
ATOM 715 O O . ASP A 1 95 ? -12.550 -0.688 -6.275 1.00 89.94 95 ASP A O 1
ATOM 719 N N . PRO A 1 96 ? -14.251 -1.444 -7.546 1.00 67.44 96 PRO A N 1
ATOM 720 C CA . PRO A 1 96 ? -15.285 -0.604 -6.942 1.00 67.44 96 PRO A CA 1
ATOM 721 C C . PRO A 1 96 ? -15.494 -0.851 -5.445 1.00 67.44 96 PRO A C 1
ATOM 723 O O . PRO A 1 96 ? -16.118 -0.018 -4.784 1.00 67.44 96 PRO A O 1
ATOM 726 N N . ALA A 1 97 ? -14.937 -1.927 -4.881 1.00 65.44 97 ALA A N 1
ATOM 727 C CA . ALA A 1 97 ? -14.790 -2.062 -3.436 1.00 65.44 97 ALA A CA 1
ATOM 728 C C . ALA A 1 97 ? -13.980 -0.905 -2.806 1.00 65.44 97 ALA A C 1
ATOM 730 O O . ALA A 1 97 ? -13.987 -0.775 -1.589 1.00 65.44 97 ALA A O 1
ATOM 731 N N . ALA A 1 98 ? -13.324 -0.058 -3.616 1.00 58.28 98 ALA A N 1
ATOM 732 C CA . ALA A 1 98 ? -12.507 1.086 -3.199 1.00 58.28 98 ALA A CA 1
ATOM 733 C C . ALA A 1 98 ? -13.292 2.332 -2.773 1.00 58.28 98 ALA A C 1
ATOM 735 O O . ALA A 1 98 ? -12.721 3.291 -2.268 1.00 58.28 98 ALA A O 1
ATOM 736 N N . GLY A 1 99 ? -14.593 2.365 -3.076 1.00 52.22 99 GLY A N 1
ATOM 737 C CA . GLY A 1 99 ? -15.464 3.509 -2.782 1.00 52.22 99 GLY A CA 1
ATOM 738 C C . GLY A 1 99 ? -16.827 3.109 -2.222 1.00 52.22 99 GLY A C 1
ATOM 739 O O . GLY A 1 99 ? -17.767 3.911 -2.213 1.00 52.22 99 GLY A O 1
ATOM 740 N N . ALA A 1 100 ? -16.995 1.832 -1.861 1.00 54.03 100 ALA A N 1
ATOM 741 C CA . ALA A 1 100 ? -18.295 1.253 -1.530 1.00 54.03 100 ALA A CA 1
ATOM 742 C C . ALA A 1 100 ? -18.698 1.448 -0.059 1.00 54.03 100 ALA A C 1
ATOM 744 O O . ALA A 1 100 ? -19.873 1.275 0.272 1.00 54.03 100 ALA A O 1
ATOM 745 N N . ALA A 1 101 ? -17.789 1.893 0.812 1.00 48.44 101 ALA A N 1
ATOM 746 C CA . ALA A 1 101 ? -18.114 2.293 2.178 1.00 48.44 101 ALA A CA 1
ATOM 747 C C . ALA A 1 101 ? -18.581 3.760 2.227 1.00 48.44 101 ALA A C 1
ATOM 749 O O . ALA A 1 101 ? -18.110 4.568 3.020 1.00 48.44 101 ALA A O 1
ATOM 750 N N . ARG A 1 102 ? -19.557 4.128 1.389 1.00 52.19 102 ARG A N 1
ATOM 751 C CA . ARG A 1 102 ? -20.266 5.408 1.521 1.00 52.19 102 ARG A CA 1
ATOM 752 C C . ARG A 1 102 ? -21.451 5.227 2.473 1.00 52.19 102 ARG A C 1
ATOM 754 O O . ARG A 1 102 ? -22.498 4.747 2.032 1.00 52.19 102 ARG A O 1
ATOM 761 N N . PRO A 1 103 ? -21.387 5.652 3.748 1.00 51.28 103 PRO A N 1
ATOM 762 C CA . PRO A 1 103 ? -22.613 5.954 4.463 1.00 51.28 103 PRO A CA 1
ATOM 763 C C . PRO A 1 103 ? -23.259 7.150 3.755 1.00 51.28 103 PRO A C 1
ATOM 765 O O . PRO A 1 103 ? -22.659 8.223 3.645 1.00 51.28 103 PRO A O 1
ATOM 768 N N . ASP A 1 104 ? -24.468 6.955 3.227 1.00 52.19 104 ASP A N 1
ATOM 769 C CA . ASP A 1 104 ? -25.263 7.990 2.563 1.00 52.19 104 ASP A CA 1
ATOM 770 C C . ASP A 1 104 ? -25.532 9.134 3.560 1.00 52.19 104 ASP A C 1
ATOM 772 O O . ASP A 1 104 ? -26.482 9.140 4.342 1.00 52.19 104 ASP A O 1
ATOM 776 N N . THR A 1 105 ? -24.638 10.121 3.582 1.00 51.94 105 THR A N 1
ATOM 777 C CA . THR A 1 105 ? -24.685 11.266 4.501 1.00 51.94 105 THR A CA 1
ATOM 778 C C . THR A 1 105 ? -25.730 12.299 4.081 1.00 51.94 105 THR A C 1
ATOM 780 O O . THR A 1 105 ? -25.901 13.312 4.762 1.00 51.94 105 THR A O 1
ATOM 783 N N . ARG A 1 106 ? -26.511 12.033 3.022 1.00 57.09 106 ARG A N 1
ATOM 784 C CA . ARG A 1 106 ? -27.625 12.899 2.604 1.00 57.09 106 ARG A CA 1
ATOM 785 C C . ARG A 1 106 ? -28.775 12.973 3.611 1.00 57.09 106 ARG A C 1
ATOM 787 O O . ARG A 1 106 ? -29.651 13.813 3.437 1.00 57.09 106 ARG A O 1
ATOM 794 N N . THR A 1 107 ? -28.757 12.182 4.684 1.00 48.56 107 THR A N 1
ATOM 795 C CA . THR A 1 107 ? -29.777 12.252 5.748 1.00 48.56 107 THR A CA 1
ATOM 796 C C . THR A 1 107 ? -29.349 13.059 6.975 1.00 48.56 107 THR A C 1
ATOM 798 O O . THR A 1 107 ? -30.102 13.138 7.946 1.00 48.56 107 THR A O 1
ATOM 801 N N . ARG A 1 108 ? -28.173 13.707 6.979 1.00 53.25 108 ARG A N 1
ATOM 802 C CA . ARG A 1 108 ? -27.843 14.637 8.068 1.00 53.25 108 ARG A CA 1
ATOM 803 C C . ARG A 1 108 ? -28.494 15.993 7.801 1.00 53.25 108 ARG A C 1
ATOM 805 O O . ARG A 1 108 ? -27.854 16.915 7.300 1.00 53.25 108 ARG A O 1
ATOM 812 N N . THR A 1 109 ? -29.776 16.100 8.150 1.00 52.81 109 THR A N 1
ATOM 813 C CA . THR A 1 109 ? -30.473 17.381 8.325 1.00 52.81 109 THR A CA 1
ATOM 814 C C . THR A 1 109 ? -29.565 18.318 9.129 1.00 52.81 109 THR A C 1
ATOM 816 O O . THR A 1 109 ? -29.129 17.926 10.217 1.00 52.81 109 THR A O 1
ATOM 819 N N . PRO A 1 110 ? -29.237 19.530 8.643 1.00 50.66 110 PRO A N 1
ATOM 820 C CA . PRO A 1 110 ? -28.520 20.485 9.466 1.00 50.66 110 PRO A CA 1
ATOM 821 C C . PRO A 1 110 ? -29.402 20.808 10.671 1.00 50.66 1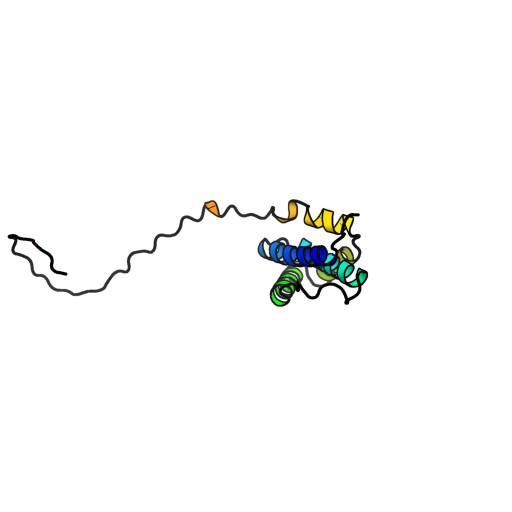10 PRO A C 1
ATOM 823 O O . PRO A 1 110 ? -30.515 21.312 10.511 1.00 50.66 110 PRO A O 1
ATOM 826 N N . ALA A 1 111 ? -28.918 20.497 11.875 1.00 57.34 111 ALA A N 1
ATOM 827 C CA . ALA A 1 111 ? -29.513 21.010 13.095 1.00 57.34 111 ALA A CA 1
ATOM 828 C C . ALA A 1 111 ? -29.450 22.537 13.012 1.00 57.34 111 ALA A C 1
ATOM 830 O O . ALA A 1 111 ? -28.374 23.138 12.996 1.00 57.34 111 ALA A O 1
ATOM 831 N N . GLN A 1 112 ? -30.620 23.144 12.864 1.00 53.28 112 GLN A N 1
ATOM 832 C CA . GLN A 1 112 ? -30.790 24.584 12.84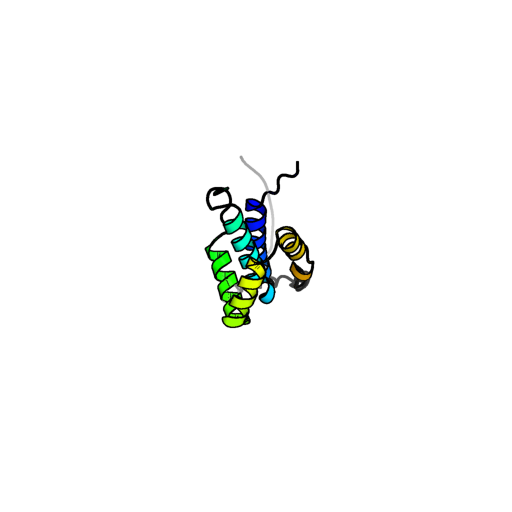4 1.00 53.28 112 GLN A CA 1
ATOM 833 C C . GLN A 1 112 ? -30.186 25.143 14.143 1.00 53.28 112 GLN A C 1
ATOM 835 O O . GLN A 1 112 ? -30.505 24.620 15.215 1.00 53.28 112 GLN A O 1
ATOM 840 N N . PRO A 1 113 ? -29.311 26.162 14.095 1.00 53.31 113 PRO A N 1
ATOM 841 C CA . PRO A 1 113 ? -28.817 26.772 15.316 1.00 53.31 113 PRO A CA 1
ATOM 842 C C . PRO A 1 113 ? -30.014 27.352 16.074 1.00 53.31 113 PRO A C 1
ATOM 844 O O . PRO A 1 113 ? -30.740 28.204 15.557 1.00 53.31 113 PRO A O 1
ATOM 847 N N . THR A 1 114 ? -30.247 26.859 17.290 1.00 59.12 114 THR A N 1
ATOM 848 C CA . THR A 1 114 ? -31.211 27.454 18.217 1.00 59.12 114 THR A CA 1
ATOM 849 C C . THR A 1 114 ? -30.870 28.933 18.392 1.00 59.12 114 THR A C 1
ATOM 851 O O . THR A 1 114 ? -29.706 29.237 18.670 1.00 59.12 114 THR A O 1
ATOM 854 N N . PRO A 1 115 ? -31.832 29.862 18.243 1.00 51.00 115 PRO A N 1
ATOM 855 C CA . PRO A 1 115 ? -31.555 31.269 18.474 1.00 51.00 115 PRO A CA 1
ATOM 856 C C . PRO A 1 115 ? -31.106 31.454 19.924 1.00 51.00 115 PRO A C 1
ATOM 858 O O . PRO A 1 115 ? -31.775 31.009 20.859 1.00 51.00 115 PRO A O 1
ATOM 861 N N . ALA A 1 116 ? -29.945 32.088 20.092 1.00 57.31 116 ALA A N 1
ATOM 862 C CA . ALA A 1 116 ? -29.411 32.456 21.389 1.00 57.31 116 ALA A CA 1
ATOM 863 C C . ALA A 1 116 ? -30.461 33.266 22.163 1.00 57.31 116 ALA A C 1
ATOM 865 O O . ALA A 1 116 ? -30.949 34.299 21.703 1.00 57.31 116 ALA A O 1
ATOM 866 N N . HIS A 1 117 ? -30.821 32.764 23.340 1.00 50.44 117 HIS A N 1
ATOM 867 C CA . HIS A 1 117 ? -31.679 33.446 24.292 1.00 50.44 117 HIS A CA 1
ATOM 868 C C . HIS A 1 117 ? -30.885 34.633 24.862 1.00 50.44 117 HIS A C 1
ATOM 870 O O . HIS A 1 117 ? -30.010 34.447 25.704 1.00 50.44 117 HIS A O 1
ATOM 876 N N . CYS A 1 118 ? -31.130 35.848 24.367 1.00 37.97 118 CYS A N 1
ATOM 877 C CA . CYS A 1 118 ? -30.586 37.066 24.971 1.00 37.97 118 CYS A CA 1
ATOM 878 C C . CYS A 1 118 ? -31.187 37.246 26.377 1.00 37.97 118 CYS A C 1
ATOM 880 O O . CYS A 1 118 ? -32.409 37.375 26.484 1.00 37.97 118 CYS A O 1
ATOM 882 N N . PRO A 1 119 ? -30.390 37.316 27.458 1.00 52.97 119 PRO A N 1
ATOM 883 C CA . PRO A 1 119 ? -30.906 37.692 28.760 1.00 52.97 119 PRO A CA 1
ATOM 884 C C . PRO A 1 119 ? -30.940 39.220 28.818 1.00 52.97 119 PRO A C 1
ATOM 886 O O . PRO A 1 119 ? -29.908 39.863 28.990 1.00 52.97 119 PRO A O 1
ATOM 889 N N . HIS A 1 120 ? -32.114 39.828 28.656 1.00 44.84 120 HIS A N 1
ATOM 890 C CA . HIS A 1 120 ? -32.272 41.248 28.962 1.00 44.84 120 HIS A CA 1
ATOM 891 C C . HIS A 1 120 ? -33.576 41.526 29.717 1.00 44.84 120 HIS A C 1
ATOM 893 O O . HIS A 1 120 ? -34.666 41.495 29.160 1.00 44.84 120 HIS A O 1
ATOM 899 N N . MET A 1 121 ? -33.376 41.842 30.999 1.00 45.72 121 MET A N 1
ATOM 900 C CA . MET A 1 121 ? -34.046 42.886 31.778 1.00 45.72 121 MET A CA 1
ATOM 901 C C . MET A 1 121 ? -35.559 42.771 32.018 1.00 45.72 121 MET A C 1
ATOM 903 O O . MET A 1 121 ? -36.392 43.119 31.186 1.00 45.72 121 MET A O 1
ATOM 907 N N . SER A 1 122 ? -35.883 42.436 33.273 1.00 49.44 122 SER A N 1
ATOM 908 C CA . SER A 1 122 ? -37.056 42.940 33.994 1.00 49.44 122 SER A CA 1
ATOM 909 C C . SER A 1 122 ? -37.283 44.426 33.713 1.00 49.44 122 SER A C 1
ATOM 911 O O . SER A 1 122 ? -36.399 45.243 33.960 1.00 49.44 122 SER A O 1
ATOM 913 N N . GLY A 1 123 ? -38.485 44.788 33.274 1.00 45.59 123 GLY A N 1
ATOM 914 C CA . GLY A 1 123 ? -38.866 46.192 33.151 1.00 45.59 123 GLY A CA 1
ATOM 915 C C . GLY A 1 123 ? -40.148 46.384 32.361 1.00 45.59 123 GLY A C 1
ATOM 916 O O . GLY A 1 123 ? -40.118 46.698 31.178 1.00 45.59 123 GLY A O 1
ATOM 917 N N . CYS A 1 124 ? -41.286 46.188 33.023 1.00 38.88 124 CYS A N 1
ATOM 918 C CA . CYS A 1 124 ? -42.595 46.566 32.504 1.00 38.88 124 CYS A CA 1
ATOM 919 C C . CYS A 1 124 ? -42.644 48.068 32.172 1.00 38.88 124 CYS A C 1
ATOM 921 O O . CYS A 1 124 ? -42.486 48.879 33.077 1.00 38.88 124 CYS A O 1
ATOM 923 N N . ALA A 1 125 ? -42.959 48.422 30.921 1.00 41.62 125 ALA A N 1
ATOM 924 C CA . ALA A 1 125 ? -43.738 49.616 30.571 1.00 41.62 125 ALA A CA 1
ATOM 925 C C . ALA A 1 125 ? -44.201 49.556 29.098 1.00 41.62 125 ALA A C 1
ATOM 927 O O . ALA A 1 125 ? -43.410 49.659 28.166 1.00 41.62 125 ALA A O 1
ATOM 928 N N . ARG A 1 126 ? -45.512 49.410 28.888 1.00 40.81 126 ARG A N 1
ATOM 929 C CA . ARG A 1 126 ? -46.253 49.911 27.708 1.00 40.81 126 ARG A CA 1
ATOM 930 C C . ARG A 1 126 ? -47.015 51.173 28.161 1.00 40.81 126 ARG A C 1
ATOM 932 O O . ARG A 1 126 ? -47.138 51.339 29.376 1.00 40.81 126 ARG A O 1
ATOM 939 N N . PRO A 1 127 ? -47.697 51.948 27.291 1.00 51.09 127 PRO A N 1
ATOM 940 C CA . PRO A 1 127 ? -47.650 52.105 25.818 1.00 51.09 127 PRO A CA 1
ATOM 941 C C . PRO A 1 127 ? -47.548 53.603 25.406 1.00 51.09 127 PRO A C 1
ATOM 943 O O . PRO A 1 127 ? -47.599 54.437 26.291 1.00 51.09 127 PRO A O 1
ATOM 946 N N . VAL A 1 128 ? -47.494 53.952 24.102 1.00 49.28 128 VAL A N 1
ATOM 947 C CA . VAL A 1 128 ? -48.479 54.822 23.381 1.00 49.28 128 VAL A CA 1
ATOM 948 C C . VAL A 1 128 ? -48.270 54.664 21.850 1.00 49.28 128 VAL A C 1
ATOM 950 O O . VAL A 1 128 ? -47.121 54.615 21.416 1.00 49.28 128 VAL A O 1
ATOM 953 N N . PRO A 1 129 ? -49.330 54.564 21.019 1.00 46.88 129 PRO A N 1
ATOM 954 C CA . PRO A 1 129 ? -49.235 54.505 19.557 1.00 46.88 129 PRO A CA 1
ATOM 955 C C . PRO A 1 129 ? -49.325 55.895 18.901 1.00 46.88 129 PRO A C 1
ATOM 957 O O . PRO A 1 129 ? -50.009 56.776 19.415 1.00 46.88 129 PRO A O 1
ATOM 960 N N . GLY A 1 130 ? -48.754 56.045 17.702 1.00 38.59 130 GLY A N 1
ATOM 961 C CA . GLY A 1 130 ? -49.194 57.073 16.753 1.00 38.59 130 GLY A CA 1
ATOM 962 C C . GLY A 1 130 ? -48.092 57.758 15.952 1.00 38.59 130 GLY A C 1
ATOM 963 O O . GLY A 1 130 ? -47.307 58.494 16.529 1.00 38.59 130 GLY A O 1
ATOM 964 N N . SER A 1 131 ? -48.183 57.582 14.624 1.00 44.41 131 SER A N 1
ATOM 965 C CA . SER A 1 131 ? -47.821 58.528 13.550 1.00 44.41 131 SER A CA 1
ATOM 966 C C . SER A 1 131 ? -46.377 59.025 13.453 1.00 44.41 131 SER A C 1
ATOM 968 O O . SER A 1 131 ? -45.723 59.305 14.437 1.00 44.41 131 SER A O 1
ATOM 970 N N . LEU A 1 132 ? -45.789 59.312 12.301 1.00 44.50 132 LEU A N 1
ATOM 971 C CA . LEU A 1 132 ? -46.025 59.188 10.861 1.00 44.50 132 LEU A CA 1
ATOM 972 C C . LEU A 1 132 ? -44.693 59.720 10.262 1.00 44.50 132 LEU A C 1
ATOM 974 O O . LEU A 1 132 ? -43.942 60.400 10.958 1.00 44.50 132 LEU A O 1
ATOM 978 N N . LEU A 1 133 ? -44.473 59.506 8.963 1.00 46.22 133 LEU A N 1
ATOM 979 C CA . LEU A 1 133 ? -43.511 60.223 8.099 1.00 46.22 133 LEU A CA 1
ATOM 980 C C . LEU A 1 133 ? -42.065 59.678 8.008 1.00 46.22 133 LEU A C 1
ATOM 982 O O . LEU A 1 133 ? -41.163 60.025 8.759 1.00 46.22 133 LEU A O 1
ATOM 986 N N . SER A 1 134 ? -41.853 58.912 6.932 1.00 42.97 134 SER A N 1
ATOM 987 C CA . SER A 1 134 ? -40.749 59.129 5.969 1.00 42.97 134 SER A CA 1
ATOM 988 C C . SER A 1 134 ? -40.846 60.562 5.373 1.00 42.97 134 SER A C 1
ATOM 990 O O . SER A 1 134 ? -41.941 61.122 5.470 1.00 42.97 134 SER A O 1
ATOM 992 N N . PRO A 1 135 ? -39.841 61.159 4.678 1.00 51.62 135 PRO A N 1
ATOM 993 C CA . PRO A 1 135 ? -38.822 60.479 3.865 1.00 51.62 135 PRO A CA 1
ATOM 994 C C . PRO A 1 135 ? -37.418 61.144 3.792 1.00 51.62 135 PRO A C 1
ATOM 996 O O . PRO A 1 135 ? -37.153 62.194 4.366 1.00 51.62 135 PRO A O 1
ATOM 999 N N . ALA A 1 136 ? -36.592 60.536 2.932 1.00 43.75 136 ALA A N 1
ATOM 1000 C CA . ALA A 1 136 ? -35.636 61.164 2.010 1.00 43.75 136 ALA A CA 1
ATOM 1001 C C . ALA A 1 136 ? -34.184 61.420 2.467 1.00 43.75 136 ALA A C 1
ATOM 1003 O O . ALA A 1 136 ? -33.855 62.386 3.143 1.00 43.75 136 ALA A O 1
ATOM 1004 N N . THR A 1 137 ? -33.310 60.557 1.939 1.00 45.44 137 THR A N 1
ATOM 1005 C CA . THR A 1 137 ? -32.245 60.888 0.974 1.00 45.44 137 THR A CA 1
ATOM 1006 C C . THR A 1 137 ? -31.468 62.194 1.171 1.00 45.44 137 THR A C 1
ATOM 1008 O O . THR A 1 137 ? -31.983 63.279 0.904 1.00 45.44 137 THR A O 1
ATOM 1011 N N . ARG A 1 138 ? -30.152 62.070 1.378 1.00 38.22 138 ARG A N 1
ATOM 1012 C CA . ARG A 1 138 ? -29.155 62.826 0.605 1.00 38.22 138 ARG A CA 1
ATOM 1013 C C . ARG A 1 138 ? -27.819 62.084 0.576 1.00 38.22 138 ARG A C 1
ATOM 1015 O O . ARG A 1 138 ? -27.482 61.374 1.517 1.00 38.22 138 ARG A O 1
ATOM 1022 N N . TRP A 1 139 ? -27.186 62.230 -0.580 1.00 49.94 139 TRP A N 1
ATOM 1023 C CA . TRP A 1 139 ? -25.893 61.720 -1.015 1.00 49.94 139 TRP A CA 1
ATOM 1024 C C . TRP A 1 139 ? -24.741 62.238 -0.161 1.00 49.94 139 TRP A C 1
ATOM 1026 O O . TRP A 1 139 ? -24.865 63.391 0.317 1.00 49.94 139 TRP A O 1
#

Secondary structure (DSSP, 8-state):
-----HHHHHHHHHHHHHHHHHHT-TTHHHHHHHHHHHHHHHH-TTS-TT----HHHHHHHHHHHHHHH-HHHHHHHHHHHHT--HHHHHHHHH-GGGS-----GGG----PPPPP-----------------------

Organism: NCBI:txid253824